Protein AF-A0A940PDP4-F1 (afdb_monomer_lite)

Secondary structure (DSSP, 8-state):
----TT-SEEE-TTT--EEETTHHHHHHHHHHHHHT-

Organism: NCBI:txid2794353

Structure (mmCIF, N/CA/C/O backbone):
data_AF-A0A940PDP4-F1
#
_entry.id   AF-A0A940PDP4-F1
#
loop_
_atom_site.group_PDB
_atom_site.id
_atom_site.type_symbol
_atom_site.label_atom_id
_atom_site.label_alt_id
_atom_site.label_comp_id
_atom_site.label_asym_id
_atom_site.label_entity_id
_atom_site.label_seq_id
_atom_site.pdbx_PDB_ins_code
_atom_site.Cartn_x
_atom_site.Cartn_y
_atom_site.Cartn_z
_atom_site.occupancy
_atom_site.B_iso_or_equiv
_atom_site.auth_seq_id
_atom_site.auth_comp_id
_atom_site.auth_asym_id
_atom_site.auth_atom_id
_atom_site.pdbx_PDB_model_num
ATOM 1 N N . GLY A 1 1 ? 6.120 -20.990 5.368 1.00 52.19 1 GLY A N 1
ATOM 2 C CA . GLY A 1 1 ? 7.211 -20.100 4.929 1.00 52.19 1 GLY A CA 1
ATOM 3 C C . GLY A 1 1 ? 6.717 -18.672 4.954 1.00 52.19 1 GLY A C 1
ATOM 4 O O . GLY A 1 1 ? 5.673 -18.411 4.370 1.00 52.19 1 GLY A O 1
ATOM 5 N N . LYS A 1 2 ? 7.404 -17.772 5.667 1.00 53.00 2 LYS A N 1
ATOM 6 C CA . LYS A 1 2 ? 7.126 -16.329 5.603 1.00 53.00 2 LYS A CA 1
ATOM 7 C C . LYS A 1 2 ? 7.417 -15.879 4.169 1.00 53.00 2 LYS A C 1
ATOM 9 O O . LYS A 1 2 ? 8.571 -15.904 3.761 1.00 53.00 2 LYS A O 1
ATOM 14 N N . LYS A 1 3 ? 6.379 -15.550 3.392 1.00 57.78 3 LYS A N 1
ATOM 15 C CA . LYS A 1 3 ? 6.556 -14.843 2.117 1.00 57.78 3 LYS A CA 1
ATOM 16 C C . LYS A 1 3 ? 7.212 -13.507 2.453 1.00 57.78 3 LYS A C 1
ATOM 18 O O . LYS A 1 3 ? 6.676 -12.765 3.272 1.00 57.78 3 LYS A O 1
ATOM 23 N N . SER A 1 4 ? 8.390 -13.265 1.891 1.00 58.41 4 SER A N 1
ATOM 24 C CA . SER A 1 4 ? 9.182 -12.058 2.107 1.00 58.41 4 SER A CA 1
ATOM 25 C C . SER A 1 4 ? 8.316 -10.821 1.851 1.00 58.41 4 SER A C 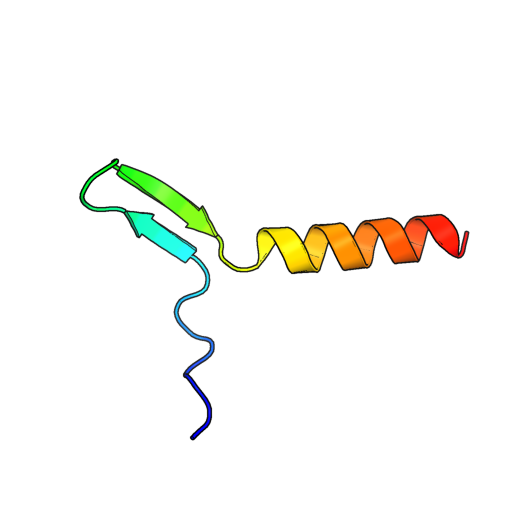1
ATOM 27 O O . SER A 1 4 ? 7.722 -10.686 0.782 1.00 58.41 4 SER A O 1
ATOM 29 N N . LEU A 1 5 ? 8.221 -9.935 2.845 1.00 60.47 5 LEU A N 1
ATOM 30 C CA . LEU A 1 5 ? 7.429 -8.692 2.829 1.00 60.47 5 LEU A CA 1
ATOM 31 C C . LEU A 1 5 ? 8.074 -7.583 1.970 1.00 60.47 5 LEU A C 1
ATOM 33 O O . LEU A 1 5 ? 7.784 -6.404 2.152 1.00 60.47 5 LEU A O 1
ATOM 37 N N . GLU A 1 6 ? 9.005 -7.954 1.095 1.00 60.28 6 GLU A N 1
ATOM 38 C CA . GLU A 1 6 ? 9.981 -7.041 0.490 1.00 60.28 6 GLU A CA 1
ATOM 39 C C . GLU A 1 6 ? 9.537 -6.494 -0.867 1.00 60.28 6 GLU A C 1
ATOM 41 O O . GLU A 1 6 ? 10.099 -5.516 -1.340 1.00 60.28 6 GLU A O 1
ATOM 46 N N . MET A 1 7 ? 8.496 -7.063 -1.477 1.00 60.19 7 MET A N 1
ATOM 47 C CA . MET A 1 7 ? 7.949 -6.545 -2.733 1.00 60.19 7 MET A CA 1
ATOM 48 C C . MET A 1 7 ? 6.589 -5.886 -2.474 1.00 60.19 7 MET A C 1
ATOM 50 O O . MET A 1 7 ? 5.538 -6.491 -2.705 1.00 60.19 7 MET A O 1
ATOM 54 N N . ARG A 1 8 ? 6.631 -4.675 -1.905 1.00 73.38 8 ARG A N 1
ATOM 55 C CA . ARG A 1 8 ? 5.453 -3.826 -1.639 1.00 73.38 8 ARG A CA 1
ATOM 56 C C . ARG A 1 8 ? 5.093 -2.971 -2.843 1.00 73.38 8 ARG A C 1
ATOM 58 O O . ARG A 1 8 ? 3.927 -2.886 -3.204 1.00 73.38 8 ARG A O 1
ATOM 65 N N . GLU A 1 9 ? 6.112 -2.464 -3.521 1.00 80.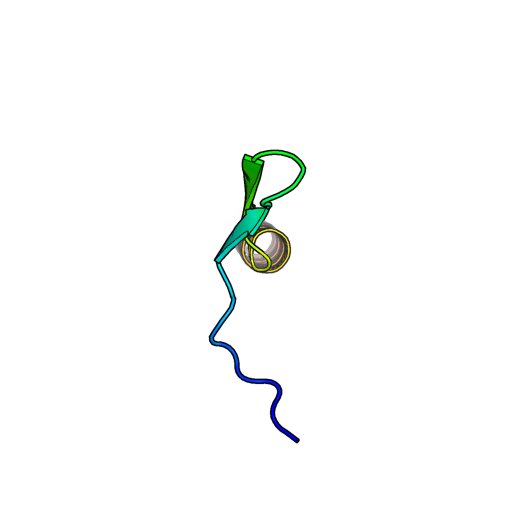88 9 GLU A N 1
ATOM 66 C CA . GLU A 1 9 ? 5.981 -1.607 -4.689 1.00 80.88 9 GLU A CA 1
ATOM 67 C C . GLU A 1 9 ? 6.744 -2.219 -5.861 1.00 80.88 9 GLU A C 1
ATOM 69 O O . GLU A 1 9 ? 7.850 -2.742 -5.698 1.00 80.88 9 GLU A O 1
ATOM 74 N N . TRP A 1 10 ? 6.141 -2.204 -7.045 1.00 86.12 10 TRP A N 1
ATOM 75 C CA . TRP A 1 10 ? 6.803 -2.637 -8.269 1.00 86.12 10 TRP A CA 1
ATOM 76 C C . TRP A 1 10 ? 6.203 -1.932 -9.482 1.00 86.12 10 TRP A C 1
ATOM 78 O O . TRP A 1 10 ? 4.988 -1.763 -9.590 1.00 86.12 10 TRP A O 1
ATOM 88 N N . THR A 1 11 ? 7.051 -1.556 -10.434 1.00 87.88 11 THR A N 1
ATOM 89 C CA . THR A 1 11 ? 6.592 -1.099 -11.748 1.00 87.88 11 THR A CA 1
ATOM 90 C C . THR A 1 11 ? 6.378 -2.310 -12.637 1.00 87.88 11 THR A C 1
ATOM 92 O O . THR A 1 11 ? 7.297 -3.101 -12.857 1.00 87.88 11 THR A O 1
ATOM 95 N N . CYS A 1 12 ? 5.169 -2.459 -13.170 1.00 86.88 12 CYS A N 1
ATOM 96 C CA . CYS A 1 12 ? 4.874 -3.532 -14.104 1.00 86.88 12 CYS A CA 1
ATOM 97 C C . CYS A 1 12 ? 5.665 -3.343 -15.404 1.00 86.88 12 CYS A C 1
ATOM 99 O O . CYS A 1 12 ? 5.491 -2.321 -16.057 1.00 86.88 12 CYS A O 1
ATOM 101 N N . PRO A 1 13 ? 6.483 -4.310 -15.852 1.00 89.19 13 PRO A N 1
ATOM 102 C CA . PRO A 1 13 ? 7.255 -4.167 -17.086 1.00 89.19 13 PRO A CA 1
ATOM 103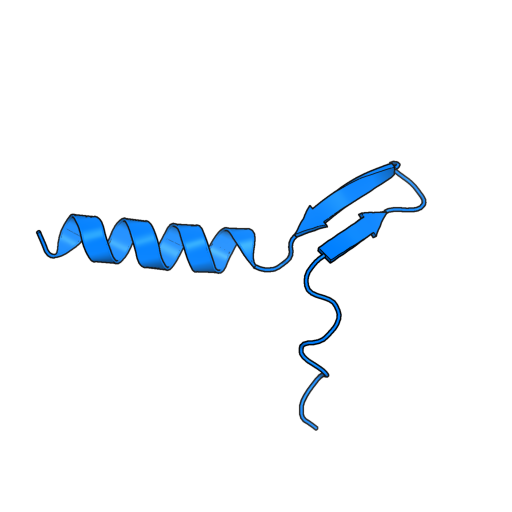 C C . PRO A 1 13 ? 6.384 -4.271 -18.349 1.00 89.19 13 PRO A C 1
ATOM 105 O O . PRO A 1 13 ? 6.866 -4.027 -19.447 1.00 89.19 13 PRO A O 1
ATOM 108 N N . ILE A 1 14 ? 5.113 -4.669 -18.211 1.00 93.50 14 ILE A N 1
ATOM 109 C CA . ILE A 1 14 ? 4.180 -4.845 -19.331 1.00 93.50 14 ILE A CA 1
ATOM 110 C C . ILE A 1 14 ? 3.351 -3.577 -19.535 1.00 93.50 14 ILE A C 1
ATOM 112 O O . ILE A 1 14 ? 3.293 -3.042 -20.638 1.00 93.50 14 ILE A O 1
ATOM 116 N N . CYS A 1 15 ? 2.701 -3.088 -18.475 1.00 93.81 15 CYS A N 1
ATOM 117 C CA . CYS A 1 15 ? 1.854 -1.895 -18.548 1.00 93.81 15 CYS A CA 1
ATOM 118 C C . CYS A 1 15 ? 2.539 -0.621 -18.036 1.00 93.81 15 CYS A C 1
ATOM 120 O O . CYS A 1 15 ? 1.911 0.434 -18.028 1.00 93.81 15 CYS A O 1
ATOM 122 N N . HIS A 1 16 ? 3.791 -0.710 -17.576 1.00 91.81 16 HIS A N 1
ATOM 123 C CA . HIS A 1 16 ? 4.582 0.392 -17.006 1.00 91.81 16 HIS A CA 1
ATOM 124 C C . HIS A 1 16 ? 3.910 1.125 -15.835 1.00 91.81 16 HIS A C 1
ATOM 126 O O . HIS A 1 16 ? 4.314 2.222 -15.461 1.00 91.81 16 HIS A O 1
ATOM 132 N N . THR A 1 17 ? 2.890 0.513 -15.230 1.00 89.88 17 THR A N 1
ATOM 133 C CA . THR A 1 17 ? 2.155 1.083 -14.101 1.00 89.88 17 THR A CA 1
ATOM 134 C C . THR A 1 17 ? 2.871 0.752 -12.799 1.00 89.88 17 THR A C 1
ATOM 136 O O . THR A 1 17 ? 3.280 -0.391 -12.586 1.00 89.88 17 THR A O 1
ATOM 139 N N . HIS A 1 18 ? 3.010 1.746 -11.925 1.00 86.69 18 HIS A N 1
ATOM 140 C CA . HIS A 1 18 ? 3.485 1.537 -10.564 1.00 86.69 18 HIS A CA 1
ATOM 141 C C . HIS A 1 18 ? 2.367 0.911 -9.726 1.00 86.69 18 HIS A C 1
ATOM 143 O O . HIS A 1 18 ? 1.292 1.493 -9.579 1.00 86.69 18 HIS A O 1
ATOM 149 N N . HIS A 1 19 ? 2.608 -0.282 -9.200 1.00 81.81 19 HIS A N 1
ATOM 150 C CA . HIS A 1 19 ? 1.675 -0.995 -8.344 1.00 81.81 19 HIS A CA 1
ATOM 151 C C . HIS A 1 19 ? 2.198 -1.024 -6.916 1.00 81.81 19 HIS A C 1
ATOM 153 O O . HIS A 1 19 ? 3.328 -1.447 -6.680 1.00 81.81 19 HIS A O 1
ATOM 159 N N . ASP A 1 20 ? 1.329 -0.670 -5.976 1.00 82.25 20 ASP A N 1
ATOM 160 C CA . ASP A 1 20 ? 1.547 -0.853 -4.547 1.00 82.25 20 ASP A CA 1
ATOM 161 C C . ASP A 1 20 ? 0.525 -1.872 -4.020 1.00 82.25 20 ASP A C 1
ATOM 163 O O . ASP A 1 20 ? -0.691 -1.727 -4.181 1.00 82.25 20 ASP A O 1
ATOM 167 N N . ARG A 1 21 ? 1.039 -2.966 -3.456 1.00 70.06 21 ARG A N 1
ATOM 168 C CA . ARG A 1 21 ? 0.246 -4.080 -2.927 1.00 70.06 21 ARG A CA 1
ATOM 169 C C . ARG A 1 21 ? -0.435 -3.731 -1.595 1.00 70.06 21 ARG A C 1
ATOM 171 O O . ARG A 1 21 ? -1.401 -4.407 -1.238 1.00 70.06 21 ARG A O 1
ATOM 178 N N . ASP A 1 22 ? 0.018 -2.688 -0.899 1.00 68.94 22 ASP A N 1
ATOM 179 C CA . ASP A 1 22 ? -0.440 -2.297 0.438 1.00 68.94 22 ASP A CA 1
ATOM 180 C C . ASP A 1 22 ? -1.512 -1.179 0.423 1.00 68.94 22 ASP A C 1
ATOM 182 O O . ASP A 1 22 ? -2.063 -0.861 1.482 1.00 68.94 22 ASP A O 1
ATOM 186 N N . ILE A 1 23 ? -1.905 -0.647 -0.749 1.00 69.06 23 ILE A N 1
ATOM 187 C CA . ILE A 1 23 ? -2.959 0.391 -0.886 1.00 69.06 23 ILE A CA 1
ATOM 188 C C . ILE A 1 23 ? -4.258 -0.019 -0.175 1.00 69.06 23 ILE A C 1
ATOM 190 O O . ILE A 1 23 ? -4.890 0.777 0.515 1.00 69.06 23 ILE A O 1
ATOM 194 N N . ASN A 1 24 ? -4.664 -1.282 -0.300 1.00 68.25 24 ASN A N 1
ATOM 195 C CA . ASN A 1 24 ? -5.921 -1.736 0.298 1.00 68.25 24 ASN A CA 1
ATOM 196 C C . ASN A 1 24 ? -5.850 -1.791 1.832 1.00 68.25 24 ASN A C 1
ATOM 198 O O . ASN A 1 24 ? -6.853 -1.570 2.506 1.00 68.25 24 ASN A O 1
ATOM 202 N N . ALA A 1 25 ? -4.674 -2.077 2.397 1.00 73.94 25 ALA A N 1
ATOM 203 C CA . ALA A 1 25 ? -4.502 -2.135 3.844 1.00 73.94 25 ALA A CA 1
ATOM 204 C C . ALA A 1 25 ? -4.541 -0.732 4.464 1.00 73.94 25 ALA A C 1
ATOM 206 O O . ALA A 1 25 ? -5.211 -0.538 5.477 1.00 73.94 25 ALA A O 1
ATOM 207 N N . SER A 1 26 ? -3.881 0.249 3.842 1.00 80.19 26 SER A N 1
ATOM 208 C CA . SER A 1 26 ? -3.886 1.637 4.319 1.00 80.19 26 SER A CA 1
ATOM 209 C C . SER A 1 26 ? -5.280 2.268 4.249 1.00 80.19 26 SER A C 1
ATOM 211 O O . SER A 1 26 ? -5.695 2.919 5.208 1.00 80.19 26 SER A O 1
ATOM 213 N N . VAL A 1 27 ? -6.044 1.999 3.183 1.00 81.75 27 VAL A N 1
ATOM 214 C CA . VAL A 1 27 ? -7.449 2.427 3.060 1.00 81.75 27 VAL A CA 1
ATOM 215 C C . VAL A 1 27 ? -8.316 1.819 4.164 1.00 81.75 27 VAL A C 1
ATOM 217 O O . VAL A 1 27 ? -9.024 2.552 4.848 1.00 81.75 27 VAL A O 1
ATOM 220 N N . ASN A 1 28 ? -8.220 0.506 4.403 1.00 81.31 28 ASN A N 1
ATOM 221 C CA . ASN A 1 28 ? -9.007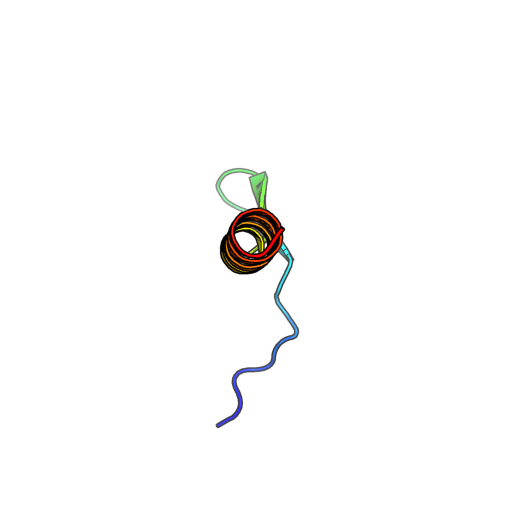 -0.156 5.448 1.00 81.31 28 ASN A CA 1
ATOM 222 C C . ASN A 1 28 ? -8.692 0.385 6.855 1.00 81.31 28 ASN A C 1
ATOM 224 O O . ASN A 1 28 ? -9.608 0.599 7.648 1.00 81.31 28 ASN A O 1
ATOM 228 N N . ILE A 1 29 ? -7.4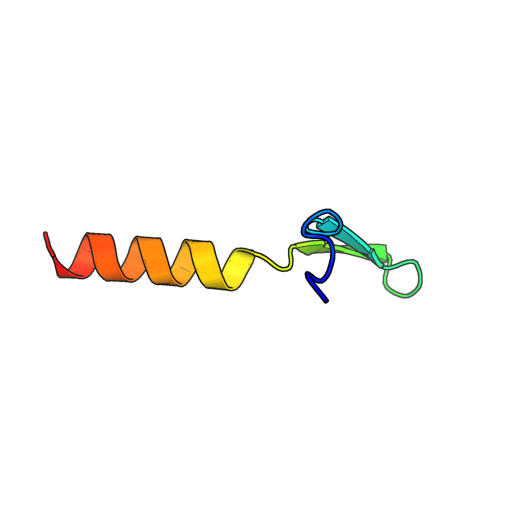12 0.637 7.159 1.00 84.88 29 ILE A N 1
ATOM 229 C CA . ILE A 1 29 ? -6.987 1.222 8.441 1.00 84.88 29 ILE A CA 1
ATOM 230 C C . ILE A 1 29 ? -7.539 2.645 8.600 1.00 84.88 29 ILE A C 1
ATOM 232 O O . ILE A 1 29 ? -8.063 2.978 9.662 1.00 84.88 29 ILE A O 1
ATOM 236 N N . LEU A 1 30 ? -7.453 3.477 7.555 1.00 87.31 30 LEU A N 1
ATOM 237 C CA . LEU A 1 30 ? -7.987 4.841 7.570 1.00 87.31 30 LEU A CA 1
ATOM 238 C C . LEU A 1 30 ? -9.501 4.851 7.809 1.00 87.31 30 LEU A C 1
ATOM 240 O O . LEU A 1 30 ? -9.985 5.587 8.667 1.00 87.31 30 LEU A O 1
ATOM 244 N N . THR A 1 31 ? -10.247 4.032 7.067 1.00 91.00 31 THR A N 1
ATOM 245 C CA . THR A 1 31 ? -11.704 3.935 7.203 1.00 91.00 31 THR A CA 1
ATOM 246 C C . THR A 1 31 ? -12.112 3.516 8.613 1.00 91.00 31 THR A C 1
ATOM 248 O O . THR A 1 31 ? -13.028 4.112 9.178 1.00 91.00 31 THR A O 1
ATOM 251 N N . GLU A 1 32 ? -11.421 2.545 9.212 1.00 92.19 32 GLU A N 1
ATOM 252 C CA . GLU A 1 32 ? -11.714 2.111 10.581 1.00 92.19 32 GLU A CA 1
ATOM 253 C C . GLU A 1 32 ? -11.374 3.193 11.618 1.00 92.19 32 GLU A C 1
ATOM 255 O O . GLU A 1 32 ? -12.148 3.418 12.546 1.00 92.19 32 GLU A O 1
ATOM 260 N N . GLY A 1 33 ? -10.271 3.925 11.429 1.00 91.75 33 GLY A N 1
ATOM 261 C CA . GLY A 1 33 ? -9.919 5.068 12.276 1.00 91.75 33 GLY A CA 1
ATOM 262 C C . GLY A 1 33 ? -10.961 6.191 12.244 1.00 91.75 33 GLY A C 1
ATOM 263 O O . GLY A 1 33 ? -11.266 6.766 13.284 1.00 91.75 33 GLY A O 1
ATOM 264 N N . LEU A 1 34 ? -11.554 6.468 11.077 1.00 89.75 34 LEU A N 1
ATOM 265 C CA . LEU A 1 34 ? -12.637 7.450 10.933 1.00 89.75 34 LEU A CA 1
ATOM 266 C C . LEU A 1 34 ? -13.969 6.973 11.530 1.00 89.75 34 LEU A C 1
ATOM 268 O O . LEU A 1 34 ? -14.760 7.797 11.967 1.00 89.75 34 LEU A O 1
ATOM 272 N N . ARG A 1 3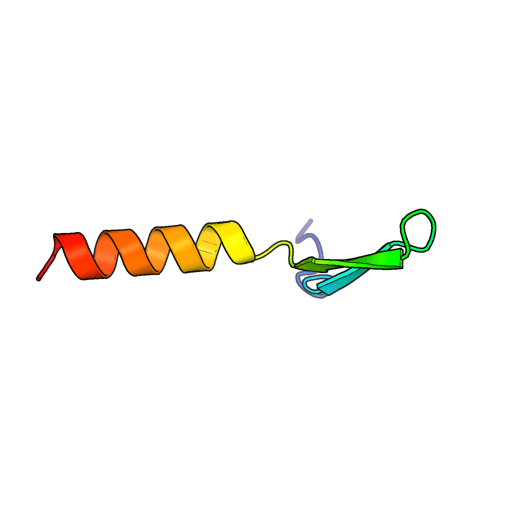5 ? -14.233 5.661 11.550 1.00 85.12 35 ARG A N 1
ATOM 273 C CA . ARG A 1 35 ? -15.455 5.077 12.134 1.00 85.12 35 ARG A CA 1
ATOM 274 C C . ARG A 1 35 ? -15.470 5.144 13.666 1.00 85.12 35 ARG A C 1
ATOM 276 O O . ARG A 1 35 ? -16.539 5.106 14.270 1.00 85.12 35 ARG A O 1
ATOM 283 N N . LEU A 1 36 ? -14.289 5.136 14.282 1.00 79.62 36 LEU A N 1
ATOM 284 C CA . LEU A 1 36 ? -14.104 5.144 15.736 1.00 79.62 36 LEU A CA 1
ATOM 285 C C . LEU A 1 36 ? -14.028 6.558 16.340 1.00 79.62 36 LEU A C 1
ATOM 287 O O . LEU A 1 36 ? -13.983 6.668 17.566 1.00 79.62 36 LEU A O 1
ATOM 291 N N . ALA A 1 37 ? -13.985 7.596 15.501 1.00 67.12 37 ALA A N 1
ATOM 292 C CA . ALA A 1 37 ? -14.046 9.004 15.894 1.00 67.12 37 ALA A CA 1
ATOM 293 C C . ALA A 1 37 ? -15.499 9.476 16.048 1.00 67.12 37 ALA A C 1
ATOM 295 O O . ALA A 1 37 ? -15.745 10.281 16.973 1.00 67.12 37 ALA A O 1
#

pLDDT: mean 78.07, std 12.43, range [52.19, 93.81]

Foldseek 3Di:
DPPDPPPQWDQDPVVRDIDGPCVVVVVVVVVVVVVVD

InterPro domains:
  IPR010095 Cas12f1-like, TNB domain [PF07282] (7-29)

Sequence (37 aa):
GKKSLEMREWTCPICHTHHDRDINASVNILTEGLRLA

Radius of gyration: 13.92 Å; chains: 1; bounding box: 25×29×35 Å